Protein AF-A0ABD0P581-F1 (afdb_monomer)

Secondary structure (DSSP, 8-state):
-TTTTT-TTSSTTGGGHHHHHHHHHHHS--SSHHHHHHHHHH-TTS-TT-

Mean predicted aligned error: 2.63 Å

Sequence (50 aa):
WLRDKNLMTCGAKETLEPLIQAAQLLQVKKKTDEDAEAICSMCNSLSTAQ

Solvent-accessible surface area (backbone atoms only — not comparable to full-atom values): 3207 Å² total; per-residue (Å²): 103,50,68,84,68,74,42,73,84,71,55,71,67,66,77,41,44,42,60,52,40,53,58,47,61,74,71,53,73,83,81,49,72,66,38,49,52,52,46,64,70,63,41,77,68,53,59,96,92,112

Structure (mmCIF, N/CA/C/O backbone):
data_AF-A0ABD0P581-F1
#
_entry.id   AF-A0ABD0P581-F1
#
loop_
_atom_site.group_PDB
_atom_site.id
_atom_site.type_symbol
_atom_site.label_atom_id
_atom_site.label_alt_id
_atom_site.label_comp_id
_atom_site.label_asym_id
_atom_site.label_entity_id
_atom_site.label_se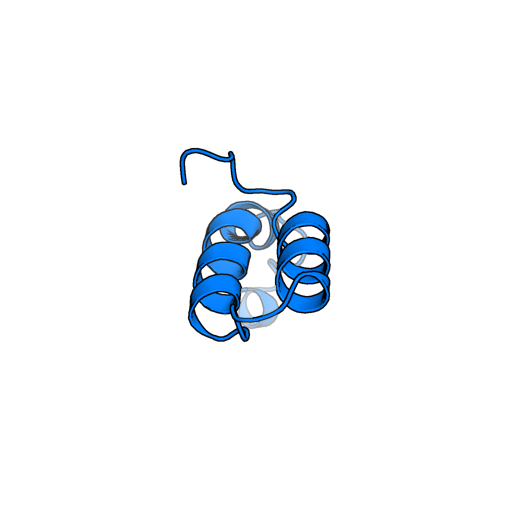q_id
_atom_site.pdbx_PDB_ins_code
_atom_site.Cartn_x
_atom_site.Cartn_y
_atom_site.Cartn_z
_atom_site.occupancy
_atom_site.B_iso_or_equiv
_atom_site.auth_seq_id
_atom_site.auth_comp_id
_atom_site.auth_asym_id
_atom_site.auth_atom_id
_atom_site.pdbx_PDB_model_num
ATOM 1 N N . TRP A 1 1 ? 2.612 -8.801 -18.127 1.00 95.25 1 TRP A N 1
ATOM 2 C CA . TRP A 1 1 ? 3.436 -7.825 -18.870 1.00 95.25 1 TRP A CA 1
ATOM 3 C C . TRP A 1 1 ? 4.927 -7.914 -18.550 1.00 95.25 1 TRP A C 1
ATOM 5 O O . TRP A 1 1 ? 5.658 -8.377 -19.410 1.00 95.25 1 TRP A O 1
ATOM 15 N N . LEU A 1 2 ? 5.407 -7.529 -17.350 1.00 96.81 2 LEU A N 1
ATOM 16 C CA . LEU A 1 2 ? 6.852 -7.589 -17.027 1.00 96.81 2 LEU A CA 1
ATOM 17 C C . LEU A 1 2 ? 7.438 -8.996 -17.206 1.00 96.81 2 LEU A C 1
ATOM 19 O O . LEU A 1 2 ? 8.488 -9.153 -17.823 1.00 96.81 2 LEU A O 1
ATOM 23 N N . ARG A 1 3 ? 6.716 -10.021 -16.734 1.00 97.12 3 ARG A N 1
ATOM 24 C CA . ARG A 1 3 ? 7.055 -11.435 -16.953 1.00 97.12 3 ARG A CA 1
ATOM 25 C C . ARG A 1 3 ? 7.162 -11.769 -18.439 1.00 97.12 3 ARG A C 1
ATOM 27 O O . ARG A 1 3 ? 8.187 -12.272 -18.868 1.00 97.12 3 ARG A O 1
ATOM 34 N N . ASP A 1 4 ? 6.144 -11.412 -19.215 1.00 97.81 4 ASP A N 1
ATOM 35 C CA . ASP A 1 4 ? 6.062 -11.703 -20.655 1.00 97.81 4 ASP A CA 1
ATOM 36 C C . ASP A 1 4 ? 7.162 -11.000 -21.468 1.00 97.81 4 ASP A C 1
ATOM 38 O O . ASP A 1 4 ? 7.488 -11.422 -22.574 1.00 97.81 4 ASP A O 1
ATOM 42 N N . LYS A 1 5 ? 7.736 -9.917 -20.929 1.00 97.50 5 LYS A N 1
ATOM 43 C CA . LYS A 1 5 ? 8.854 -9.172 -21.520 1.00 97.50 5 LYS A CA 1
ATOM 44 C C . LYS A 1 5 ? 10.220 -9.534 -20.927 1.00 97.50 5 LYS A C 1
ATOM 46 O O . LYS A 1 5 ? 11.199 -8.902 -21.300 1.00 97.50 5 LYS A O 1
ATOM 51 N N . ASN A 1 6 ? 10.306 -10.527 -20.035 1.00 95.88 6 ASN A N 1
ATOM 52 C CA . ASN A 1 6 ? 11.528 -10.889 -19.302 1.00 95.88 6 ASN A CA 1
ATOM 53 C C . ASN A 1 6 ? 12.163 -9.713 -18.529 1.00 95.88 6 ASN A C 1
ATOM 55 O O . ASN A 1 6 ? 13.377 -9.632 -18.383 1.00 95.88 6 ASN A O 1
ATOM 59 N N . LEU A 1 7 ? 11.334 -8.806 -18.006 1.00 97.19 7 LEU A N 1
ATOM 60 C CA . LEU A 1 7 ? 11.748 -7.609 -17.262 1.00 97.19 7 LEU A CA 1
ATOM 61 C C . LEU A 1 7 ? 11.471 -7.721 -15.755 1.00 97.19 7 LEU A C 1
ATOM 63 O O . LEU A 1 7 ? 11.393 -6.719 -15.058 1.00 97.19 7 LEU A O 1
ATOM 67 N N . MET A 1 8 ? 11.290 -8.929 -15.219 1.00 95.94 8 MET A N 1
ATOM 68 C CA . MET A 1 8 ? 10.926 -9.098 -13.801 1.00 95.94 8 MET A CA 1
ATOM 69 C C . MET A 1 8 ? 11.993 -8.586 -12.825 1.00 95.94 8 MET A C 1
ATOM 71 O O . MET A 1 8 ? 11.655 -8.292 -11.687 1.00 95.94 8 MET A O 1
ATOM 75 N N . THR A 1 9 ? 13.251 -8.476 -13.253 1.00 95.12 9 THR A N 1
ATOM 76 C CA . THR A 1 9 ? 14.389 -8.077 -12.412 1.00 95.12 9 THR A CA 1
ATOM 77 C C . THR A 1 9 ? 14.851 -6.638 -12.654 1.00 95.12 9 THR A C 1
ATOM 79 O O . THR A 1 9 ? 15.888 -6.241 -12.132 1.00 95.12 9 THR A O 1
ATOM 82 N N . CYS A 1 10 ? 14.129 -5.843 -13.456 1.00 95.50 10 CYS A N 1
ATOM 83 C CA . CYS A 1 10 ? 14.560 -4.486 -13.814 1.00 95.50 10 CYS A CA 1
ATOM 84 C C . CYS A 1 10 ? 14.202 -3.406 -12.777 1.00 95.50 10 CYS A C 1
ATOM 86 O O . CYS A 1 10 ? 14.425 -2.227 -13.040 1.00 95.50 10 CYS A O 1
ATOM 88 N N . GLY A 1 11 ? 13.612 -3.770 -11.636 1.00 95.50 11 GLY A N 1
ATOM 89 C CA . GLY A 1 11 ? 13.213 -2.813 -10.599 1.00 95.50 11 GLY A CA 1
ATOM 90 C C . GLY A 1 11 ? 11.864 -2.120 -10.847 1.00 95.50 11 GLY A C 1
ATOM 91 O O . GLY A 1 11 ? 11.378 -1.385 -9.992 1.00 95.50 11 GLY A O 1
ATOM 92 N N . ALA A 1 12 ? 11.232 -2.325 -12.011 1.00 96.00 12 ALA A N 1
ATOM 93 C CA . ALA A 1 12 ? 9.984 -1.639 -12.367 1.00 96.00 12 ALA A CA 1
ATOM 94 C C . ALA A 1 12 ? 8.768 -2.092 -11.544 1.00 96.00 12 ALA A C 1
ATOM 96 O O . ALA A 1 12 ? 7.736 -1.427 -11.565 1.00 96.00 12 ALA A O 1
ATOM 97 N N . LYS A 1 13 ? 8.846 -3.238 -10.860 1.00 95.44 13 LYS A N 1
ATOM 98 C CA . LYS A 1 13 ? 7.773 -3.688 -9.967 1.00 95.44 13 LYS A CA 1
ATOM 99 C C . LYS A 1 13 ? 7.870 -2.963 -8.626 1.00 95.44 13 LYS A C 1
ATOM 101 O O . LYS A 1 13 ? 6.857 -2.555 -8.076 1.00 95.44 13 LYS A O 1
ATOM 106 N N . GLU A 1 14 ? 9.084 -2.798 -8.127 1.00 96.44 14 GLU A N 1
ATOM 107 C CA . GLU A 1 14 ? 9.415 -2.189 -6.847 1.00 96.44 14 GLU A CA 1
ATOM 108 C C . GLU A 1 14 ? 9.029 -0.706 -6.821 1.00 96.44 14 GLU A C 1
ATOM 110 O O . GLU A 1 14 ? 8.561 -0.206 -5.804 1.00 96.44 14 GLU A O 1
ATOM 115 N N . THR A 1 15 ? 9.115 -0.005 -7.957 1.00 96.50 15 THR A N 1
ATOM 116 C CA . THR A 1 15 ? 8.629 1.383 -8.070 1.00 96.50 15 THR A CA 1
ATOM 117 C C . THR A 1 15 ? 7.110 1.514 -7.923 1.00 96.50 15 THR A C 1
ATOM 119 O O . THR A 1 15 ? 6.618 2.608 -7.655 1.00 96.50 15 THR A O 1
ATOM 122 N N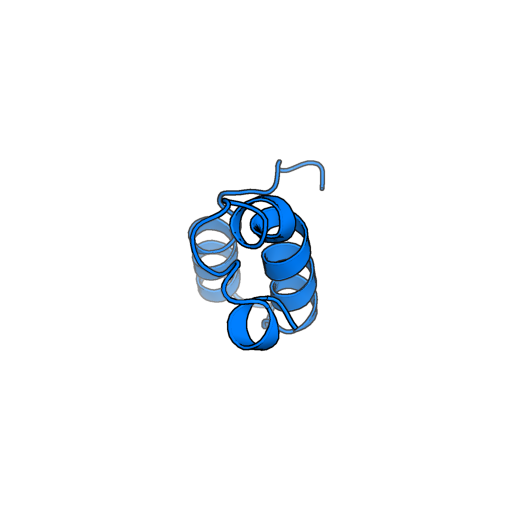 . LEU A 1 16 ? 6.358 0.418 -8.079 1.00 97.12 16 LEU A N 1
ATOM 123 C CA . LEU A 1 16 ? 4.907 0.381 -7.890 1.00 97.12 16 LEU A CA 1
ATOM 124 C C . LEU A 1 16 ? 4.506 0.045 -6.449 1.00 97.12 16 LEU A C 1
ATOM 126 O O . LEU A 1 16 ? 3.317 0.094 -6.143 1.00 97.12 16 LEU A O 1
ATOM 130 N N . GLU A 1 17 ? 5.458 -0.267 -5.567 1.00 97.06 17 GLU A N 1
ATOM 131 C CA . GLU A 1 17 ? 5.191 -0.660 -4.179 1.00 97.06 17 GLU A CA 1
ATOM 132 C C . GLU A 1 17 ? 4.306 0.350 -3.412 1.00 97.06 17 GLU A C 1
ATOM 134 O O . GLU A 1 17 ? 3.323 -0.089 -2.812 1.00 97.06 17 GLU A O 1
ATOM 139 N N . PRO A 1 18 ? 4.508 1.686 -3.503 1.00 97.75 18 PRO A N 1
ATOM 140 C CA . PRO A 1 18 ? 3.611 2.649 -2.851 1.00 97.75 18 PRO A CA 1
ATOM 141 C C . PRO A 1 18 ? 2.164 2.564 -3.362 1.00 97.75 18 PRO A C 1
ATOM 143 O O . PRO A 1 18 ? 1.211 2.633 -2.589 1.00 97.75 18 PRO A O 1
ATOM 146 N N . LEU A 1 19 ? 1.976 2.375 -4.672 1.00 97.75 19 LEU A N 1
ATOM 147 C CA . LEU A 1 19 ? 0.645 2.257 -5.273 1.00 97.75 19 LEU A CA 1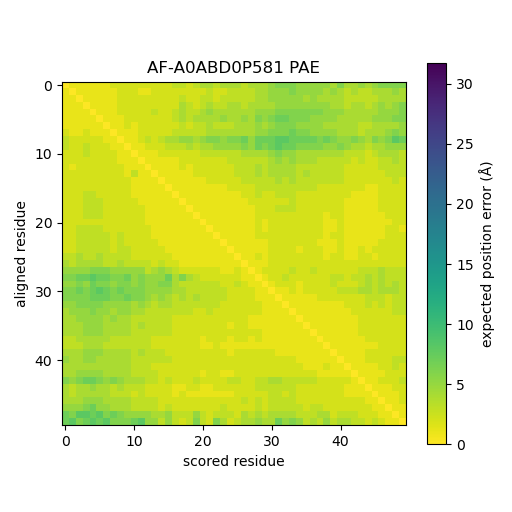
ATOM 148 C C . LEU A 1 19 ? -0.032 0.935 -4.886 1.00 97.75 19 LEU A C 1
ATOM 150 O O . LEU A 1 19 ? -1.241 0.903 -4.654 1.00 97.75 19 LEU A O 1
ATOM 154 N N . ILE A 1 20 ? 0.744 -0.148 -4.801 1.00 97.50 20 ILE A N 1
ATOM 155 C CA . ILE A 1 20 ? 0.27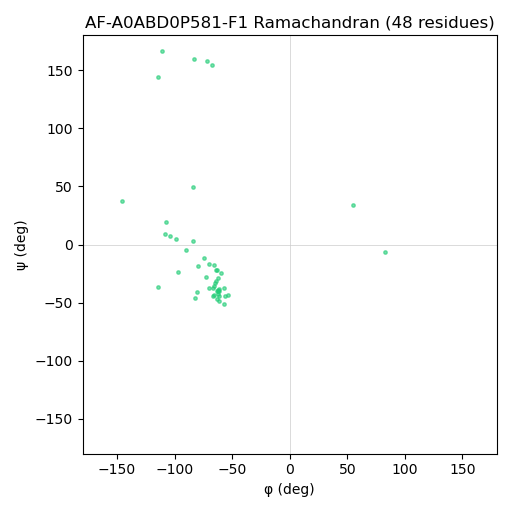2 -1.455 -4.336 1.00 97.50 20 ILE A CA 1
ATOM 156 C C . ILE A 1 20 ? -0.213 -1.344 -2.887 1.00 97.50 20 ILE A C 1
ATOM 158 O O . ILE A 1 20 ? -1.343 -1.744 -2.602 1.00 97.50 20 ILE A O 1
ATOM 162 N N . GLN A 1 21 ? 0.581 -0.736 -2.002 1.00 98.00 21 GLN A N 1
ATOM 163 C CA . GLN A 1 21 ? 0.207 -0.531 -0.600 1.00 98.00 21 GLN A CA 1
ATOM 164 C C . GLN A 1 21 ? -1.022 0.371 -0.457 1.00 98.00 21 GLN A C 1
ATOM 166 O O . GLN A 1 21 ? -1.916 0.052 0.324 1.00 98.00 21 GLN A O 1
ATOM 171 N N . ALA A 1 22 ? -1.150 1.433 -1.260 1.00 97.81 22 ALA A N 1
ATOM 172 C CA . ALA A 1 22 ? -2.351 2.270 -1.268 1.00 97.81 22 ALA A CA 1
ATOM 173 C C . ALA A 1 22 ? -3.605 1.468 -1.671 1.00 97.81 22 ALA A C 1
ATOM 175 O O . ALA A 1 22 ? -4.646 1.550 -1.019 1.00 97.81 22 ALA A O 1
ATOM 176 N N . ALA A 1 23 ? -3.511 0.628 -2.707 1.00 98.00 23 ALA A N 1
ATOM 177 C CA . ALA A 1 23 ? -4.619 -0.227 -3.130 1.00 98.00 23 ALA A CA 1
ATOM 178 C C . ALA A 1 23 ? -4.989 -1.288 -2.077 1.00 98.00 23 ALA A C 1
ATOM 180 O O . ALA A 1 23 ? -6.171 -1.605 -1.915 1.00 98.00 23 ALA A O 1
ATOM 181 N N . GLN A 1 24 ? -4.002 -1.827 -1.355 1.00 97.56 24 GLN A N 1
ATOM 182 C CA . GLN A 1 24 ? -4.226 -2.726 -0.221 1.00 97.56 24 GLN A CA 1
ATOM 183 C C . GLN A 1 24 ? -4.893 -1.989 0.943 1.00 97.56 24 GLN A C 1
ATOM 185 O O . GLN A 1 24 ? -5.884 -2.479 1.484 1.00 97.56 24 GLN A O 1
ATOM 190 N N . LEU A 1 25 ? -4.431 -0.779 1.270 1.00 97.19 25 LEU A N 1
ATOM 191 C CA . LEU A 1 25 ? -5.003 0.059 2.321 1.00 97.19 25 LEU A CA 1
ATOM 192 C C . LEU A 1 25 ? -6.491 0.329 2.078 1.00 97.19 25 LEU A C 1
ATOM 194 O O . LEU A 1 25 ? -7.286 0.290 3.014 1.00 97.19 25 LEU A O 1
ATOM 198 N N . LEU A 1 26 ? -6.918 0.515 0.827 1.00 97.31 26 LEU A N 1
ATOM 199 C CA . LEU A 1 26 ? -8.340 0.664 0.495 1.00 97.31 26 LEU A CA 1
ATOM 200 C C . LEU A 1 26 ? -9.174 -0.585 0.840 1.00 97.31 26 LEU A C 1
ATOM 202 O O . LEU A 1 26 ? -10.348 -0.447 1.181 1.00 97.31 26 LEU A O 1
ATOM 206 N N . GLN A 1 27 ? -8.577 -1.778 0.825 1.00 97.44 27 GLN A N 1
ATOM 207 C CA . GLN A 1 27 ? -9.270 -3.063 0.982 1.00 97.44 27 GLN A CA 1
ATOM 208 C C . GLN A 1 27 ? -9.236 -3.631 2.409 1.00 97.44 27 GLN A C 1
ATOM 210 O O . GLN A 1 27 ? -10.108 -4.425 2.762 1.00 97.44 27 GLN A O 1
ATOM 215 N N . VAL A 1 28 ? -8.262 -3.244 3.239 1.00 96.06 28 VAL A N 1
ATOM 216 C CA . VAL A 1 28 ? -8.165 -3.742 4.622 1.00 96.06 28 VAL A CA 1
ATOM 217 C C . VAL A 1 28 ? -9.258 -3.171 5.531 1.00 96.06 28 VAL A C 1
ATOM 219 O O . VAL A 1 28 ? -9.836 -2.106 5.271 1.00 96.06 28 VAL A O 1
ATOM 222 N N . LYS A 1 29 ? -9.532 -3.885 6.627 1.00 94.06 29 LYS A N 1
ATOM 223 C CA . LYS A 1 29 ? -10.365 -3.401 7.736 1.00 94.06 29 LYS A CA 1
ATOM 224 C C . LYS A 1 29 ? -9.648 -2.252 8.460 1.00 94.06 29 LYS A C 1
ATOM 226 O O . LYS A 1 29 ? -8.437 -2.111 8.345 1.00 94.06 29 LYS A O 1
ATOM 231 N N . LYS A 1 30 ? -10.421 -1.373 9.105 1.00 95.81 30 LYS A N 1
ATOM 232 C CA . LYS A 1 30 ? -9.944 -0.097 9.680 1.00 95.81 30 LYS A CA 1
ATOM 233 C C . LYS A 1 30 ? -10.693 0.253 10.968 1.00 95.81 30 LYS A C 1
ATOM 235 O O . LYS A 1 30 ? -11.138 1.386 11.132 1.00 95.81 30 LYS A O 1
ATOM 240 N N . LYS A 1 31 ? -11.001 -0.750 11.794 1.00 97.00 31 LYS A N 1
ATOM 241 C CA . LYS A 1 31 ? -11.915 -0.586 12.934 1.00 97.00 31 LYS A CA 1
ATOM 242 C C . LYS A 1 31 ? -11.240 -0.762 14.282 1.00 97.00 31 LYS A C 1
ATOM 244 O O . LYS A 1 31 ? -11.661 -0.093 15.219 1.00 97.00 31 LYS A O 1
ATOM 249 N N . THR A 1 32 ? -10.284 -1.676 14.391 1.00 98.00 32 THR A N 1
ATOM 250 C CA . THR A 1 32 ? -9.657 -2.017 15.673 1.00 98.00 32 THR A CA 1
ATOM 251 C C . THR A 1 32 ? -8.207 -1.554 15.732 1.00 98.00 32 THR A C 1
ATOM 253 O O . THR A 1 32 ? -7.616 -1.203 14.708 1.00 98.00 32 THR A O 1
ATOM 256 N N . ASP A 1 33 ? -7.627 -1.560 16.929 1.00 97.38 33 ASP A N 1
ATOM 257 C CA . ASP A 1 33 ? -6.212 -1.238 17.1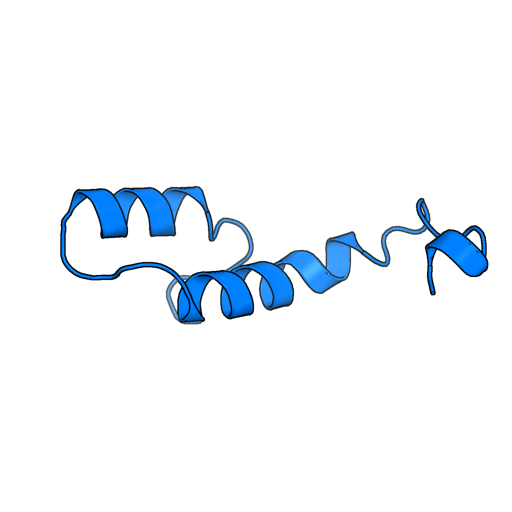11 1.00 97.38 33 ASP A CA 1
ATOM 258 C C . ASP A 1 33 ? -5.311 -2.272 16.416 1.00 97.38 33 ASP A C 1
ATOM 260 O O . ASP A 1 33 ? -4.278 -1.912 15.856 1.00 97.38 33 ASP A O 1
ATOM 264 N N . GLU A 1 34 ? -5.743 -3.536 16.334 1.00 97.75 34 GLU A N 1
ATOM 265 C CA . GLU A 1 34 ? -5.030 -4.563 15.565 1.00 97.75 34 GLU A CA 1
ATOM 266 C C . GLU A 1 34 ? -5.053 -4.273 14.055 1.00 97.75 34 GLU A C 1
ATOM 268 O O . GLU A 1 34 ? -4.054 -4.493 13.368 1.00 97.75 34 GLU A O 1
ATOM 273 N N . ASP A 1 35 ? -6.167 -3.746 13.522 1.00 96.12 35 ASP A N 1
ATOM 274 C CA . ASP A 1 35 ? -6.224 -3.291 12.126 1.00 96.12 35 ASP A CA 1
ATOM 275 C C . ASP A 1 35 ? -5.228 -2.138 11.895 1.00 96.12 35 ASP A C 1
ATOM 277 O O . ASP A 1 35 ? -4.555 -2.093 10.863 1.00 96.12 35 ASP A O 1
ATOM 281 N N . ALA A 1 36 ? -5.113 -1.211 12.853 1.00 96.56 36 ALA A N 1
ATOM 282 C CA . ALA A 1 36 ? -4.182 -0.089 12.775 1.00 96.56 36 ALA A CA 1
ATOM 283 C C . ALA A 1 36 ? -2.715 -0.551 12.813 1.00 96.56 36 ALA A C 1
ATOM 285 O O . ALA A 1 36 ? -1.906 -0.093 12.004 1.00 96.56 36 ALA A O 1
ATOM 286 N N . GLU A 1 37 ? -2.372 -1.495 13.691 1.00 96.94 37 GLU A N 1
ATOM 287 C CA . GLU A 1 37 ? -1.029 -2.078 13.759 1.00 96.94 37 GLU A CA 1
ATOM 288 C C . GLU A 1 37 ? -0.667 -2.808 12.456 1.00 96.94 37 GLU A C 1
ATOM 290 O O . GLU A 1 37 ? 0.423 -2.614 11.907 1.00 96.94 37 GLU A O 1
ATOM 295 N N . ALA A 1 38 ? -1.609 -3.572 11.894 1.00 96.62 38 ALA A N 1
ATOM 296 C CA . ALA A 1 38 ? -1.424 -4.240 10.610 1.00 96.62 38 ALA A CA 1
ATOM 297 C C . ALA A 1 38 ? -1.200 -3.242 9.460 1.00 96.62 38 ALA A C 1
ATOM 299 O O . ALA A 1 38 ? -0.346 -3.475 8.603 1.00 96.62 38 ALA A O 1
ATOM 300 N N . ILE A 1 39 ? -1.916 -2.112 9.449 1.00 96.88 39 ILE A N 1
ATOM 301 C CA . ILE A 1 39 ? -1.718 -1.037 8.464 1.00 96.88 39 ILE A CA 1
ATOM 302 C C . ILE A 1 39 ? -0.315 -0.435 8.587 1.00 96.88 39 ILE A C 1
ATOM 304 O O . ILE A 1 39 ? 0.372 -0.304 7.575 1.00 96.88 39 ILE A O 1
ATOM 308 N N . CYS A 1 40 ? 0.138 -0.124 9.804 1.00 96.06 40 CYS A N 1
ATOM 309 C CA . CYS A 1 40 ? 1.485 0.402 10.043 1.00 96.06 40 CYS A CA 1
ATOM 310 C C . CYS A 1 40 ? 2.577 -0.581 9.600 1.00 96.06 40 CYS A C 1
ATOM 312 O O . CYS A 1 40 ? 3.581 -0.163 9.032 1.00 96.06 40 CYS A O 1
ATOM 314 N N . SER A 1 41 ? 2.373 -1.885 9.814 1.00 95.81 41 SER A N 1
ATOM 315 C CA . SER A 1 41 ? 3.312 -2.921 9.372 1.00 95.81 41 SER A CA 1
ATOM 316 C C . SER A 1 41 ? 3.291 -3.152 7.856 1.00 95.81 41 SER A C 1
ATOM 318 O O . SER A 1 41 ? 4.308 -3.552 7.291 1.00 95.81 41 SER A O 1
ATOM 320 N N . MET A 1 42 ? 2.165 -2.902 7.182 1.00 96.56 42 MET A N 1
ATOM 321 C CA . MET A 1 42 ? 2.013 -3.074 5.734 1.00 96.56 42 MET A CA 1
ATOM 322 C C . MET A 1 42 ? 2.545 -1.871 4.939 1.00 96.56 42 MET A C 1
ATOM 324 O O . MET A 1 42 ? 3.264 -2.055 3.958 1.00 96.56 42 MET A O 1
ATOM 328 N N . CYS A 1 43 ?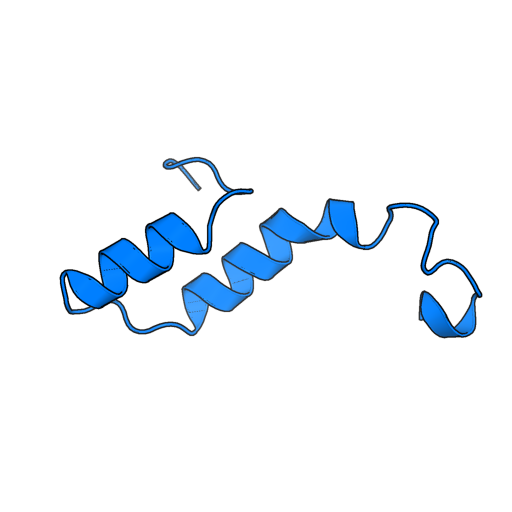 2.207 -0.644 5.344 1.00 96.25 43 CYS A N 1
ATOM 329 C CA . CYS A 1 43 ? 2.422 0.587 4.574 1.00 96.25 43 CYS A CA 1
ATOM 330 C C . CYS A 1 43 ? 3.834 1.193 4.727 1.00 96.25 43 CYS A C 1
ATOM 332 O O . CYS A 1 43 ? 3.980 2.389 4.970 1.00 96.25 43 CYS A O 1
ATOM 334 N N . ASN A 1 44 ? 4.897 0.398 4.569 1.00 95.88 44 ASN A N 1
ATOM 335 C CA . ASN A 1 44 ? 6.283 0.867 4.761 1.00 95.8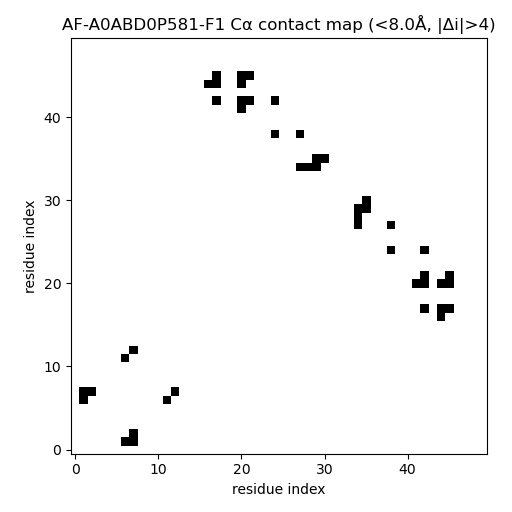8 44 ASN A CA 1
ATOM 336 C C . ASN A 1 44 ? 6.818 1.758 3.625 1.00 95.88 44 ASN A C 1
ATOM 338 O O . ASN A 1 44 ? 7.902 2.330 3.735 1.00 95.88 44 ASN A O 1
ATOM 342 N N . SER A 1 45 ? 6.104 1.834 2.503 1.00 96.38 45 SER A N 1
ATOM 343 C CA . SER A 1 45 ? 6.462 2.628 1.320 1.00 96.38 45 SER A CA 1
ATOM 344 C C . SER A 1 45 ? 5.556 3.849 1.137 1.00 96.38 45 SER A C 1
ATOM 346 O O . SER A 1 45 ? 5.637 4.522 0.109 1.00 96.38 45 SER A O 1
ATOM 348 N N . LEU A 1 46 ? 4.715 4.147 2.132 1.00 97.06 46 LEU A N 1
ATOM 349 C CA . LEU A 1 46 ? 3.878 5.340 2.213 1.00 97.06 46 LEU A CA 1
ATOM 350 C C . LEU A 1 46 ? 4.333 6.214 3.388 1.00 97.06 46 LEU A C 1
ATOM 352 O O . LEU A 1 46 ? 4.746 5.713 4.431 1.00 97.06 46 LEU A O 1
ATOM 356 N N . SER A 1 47 ? 4.260 7.534 3.227 1.00 96.69 47 SER A N 1
ATOM 357 C CA . SER A 1 47 ? 4.381 8.468 4.352 1.00 96.69 47 SER A CA 1
ATOM 358 C C . SER A 1 47 ? 3.038 8.629 5.065 1.00 96.69 47 SER A C 1
ATOM 360 O O . SER A 1 47 ? 1.992 8.411 4.471 1.00 96.69 47 SER A O 1
ATOM 362 N N . THR A 1 48 ? 3.046 9.084 6.319 1.00 94.56 48 THR A N 1
ATOM 363 C CA . THR A 1 48 ? 1.824 9.270 7.129 1.00 94.56 48 THR A CA 1
ATOM 364 C C . THR A 1 48 ? 0.817 10.257 6.530 1.00 94.56 48 THR A C 1
ATOM 366 O O . THR A 1 48 ? -0.361 10.210 6.864 1.00 94.56 48 THR A O 1
ATOM 369 N N . ALA A 1 49 ? 1.277 11.184 5.686 1.00 96.12 49 ALA A N 1
ATOM 370 C CA . ALA A 1 49 ? 0.407 12.156 5.028 1.00 96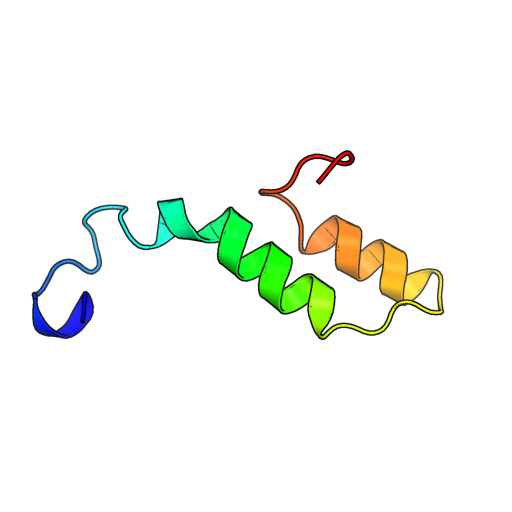.12 49 ALA A CA 1
ATOM 371 C C . ALA A 1 49 ? -0.339 11.579 3.811 1.00 96.12 49 ALA A C 1
ATOM 373 O O . ALA A 1 49 ? -1.29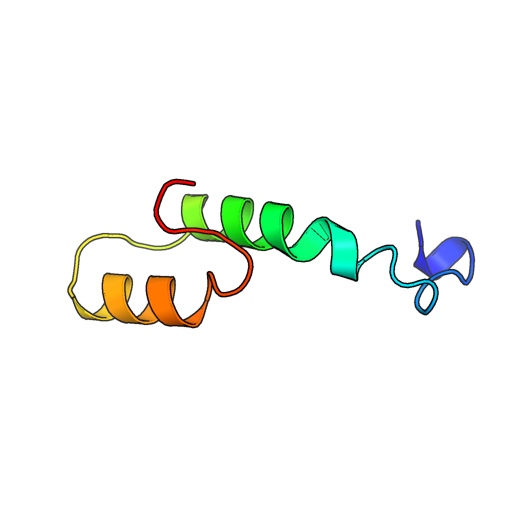3 12.203 3.348 1.00 96.12 49 ALA A O 1
ATOM 374 N N . GLN A 1 50 ? 0.133 10.452 3.271 1.00 84.50 50 GLN A N 1
ATOM 375 C CA . GLN A 1 50 ? -0.452 9.751 2.124 1.00 84.50 50 GLN A CA 1
ATOM 376 C C . GLN A 1 50 ? -1.497 8.742 2.592 1.00 84.50 50 GLN A C 1
ATOM 378 O O . GLN A 1 50 ? -2.503 8.600 1.863 1.00 84.50 50 GLN A O 1
#

pLDDT: mean 96.39, std 1.93, range [84.5, 98.0]

Foldseek 3Di:
DCVVVVNPPVCPVVVCLQVVLVVVVVVFDDDDVVSVVVNVVRNPVDDPVD

Organism: Cirrhinus mrigala (NCBI:txid683832)

Nearest PDB structures (foldseek):
  4lx1-assembly2_B  TM=1.007E+00  e=3.763E-05  Homo sapiens
  5jcz-assembly1_B  TM=1.004E+00  e=4.648E-05  Homo sapiens
  5jcz-assembly3_E  TM=1.000E+00  e=8.758E-05  Homo sapiens
  4lwz-assembly1_B  TM=1.002E+00  e=5.090E-04  Homo sapiens
  4lx0-assembly2_D  TM=9.954E-01  e=6.745E-04  Homo sapiens

InterPro domains:
  IPR002710 Dilute domain [PF01843] (1-50)
  IPR002710 Dilute domain [PS51126] (1-50)

Radius of gyration: 13.82 Å; Cα contacts (8 Å, |Δi|>4): 23; chains: 1; bounding box: 26×24×39 Å